Protein AF-A0A7X7A4T8-F1 (afdb_monomer_lite)

Foldseek 3Di:
DVVCVVVCVVVQADDPVVVVVDDQQDFGWHFAQWADWDWDQDPVRWTKIWTWGDDPVGIDIDIDTRVRCVVCVCVNPDPDDPDRPNGTDTDRSPPDDDDDPDPDDDD

pLDDT: mean 75.12, std 22.26, range [24.69, 94.94]

Radius of gyration: 14.33 Å; chains: 1; bounding box: 29×38×35 Å

Structure (mmCIF, N/CA/C/O backbone):
data_AF-A0A7X7A4T8-F1
#
_entry.id   AF-A0A7X7A4T8-F1
#
loop_
_atom_site.group_PDB
_atom_site.id
_atom_site.type_symbol
_atom_site.label_atom_id
_atom_site.label_alt_id
_atom_site.label_comp_id
_atom_site.label_asym_id
_atom_site.label_entity_id
_atom_site.label_seq_id
_atom_site.pdbx_PDB_ins_code
_atom_site.Cartn_x
_atom_site.Cartn_y
_atom_site.Cartn_z
_atom_site.occupancy
_atom_site.B_iso_or_equiv
_atom_site.auth_seq_id
_atom_site.auth_comp_id
_atom_site.auth_asym_id
_atom_site.auth_atom_id
_atom_site.pdbx_PDB_model_num
ATOM 1 N N . MET A 1 1 ? 11.848 -1.284 -7.104 1.00 78.81 1 MET A N 1
ATOM 2 C CA . MET A 1 1 ? 10.827 -2.280 -7.492 1.00 78.81 1 MET A CA 1
ATOM 3 C C . MET A 1 1 ? 10.891 -2.649 -8.981 1.00 78.81 1 MET A C 1
ATOM 5 O O . MET A 1 1 ? 10.397 -3.713 -9.333 1.00 78.81 1 MET A O 1
ATOM 9 N N . ALA A 1 2 ? 11.631 -1.890 -9.805 1.00 87.50 2 ALA A N 1
ATOM 10 C CA . ALA A 1 2 ? 11.845 -2.129 -11.239 1.00 87.50 2 ALA A CA 1
ATOM 11 C C . ALA A 1 2 ? 12.139 -3.587 -11.648 1.00 87.50 2 ALA A C 1
ATOM 13 O O . ALA A 1 2 ? 11.544 -4.074 -12.602 1.00 87.50 2 ALA A O 1
ATOM 14 N N . TYR A 1 3 ? 12.994 -4.308 -10.908 1.00 89.50 3 TYR A N 1
ATOM 15 C CA . TYR A 1 3 ? 13.317 -5.713 -11.209 1.00 89.50 3 TYR A CA 1
ATOM 16 C C . TYR A 1 3 ? 12.078 -6.631 -11.249 1.00 89.50 3 TYR A C 1
ATOM 18 O O . TYR A 1 3 ? 12.001 -7.529 -12.078 1.00 89.50 3 TYR A O 1
ATOM 26 N N . TYR A 1 4 ? 11.078 -6.380 -10.398 1.00 86.81 4 TYR A N 1
ATOM 27 C CA . TYR A 1 4 ? 9.843 -7.170 -10.326 1.00 86.81 4 TYR A CA 1
ATOM 28 C C . TYR A 1 4 ? 8.716 -6.613 -11.210 1.00 86.81 4 TYR A C 1
ATOM 30 O O . TYR A 1 4 ? 7.598 -7.124 -11.167 1.00 86.81 4 TYR A O 1
ATOM 38 N N . ARG A 1 5 ? 8.957 -5.548 -11.990 1.00 90.94 5 ARG A N 1
ATOM 39 C 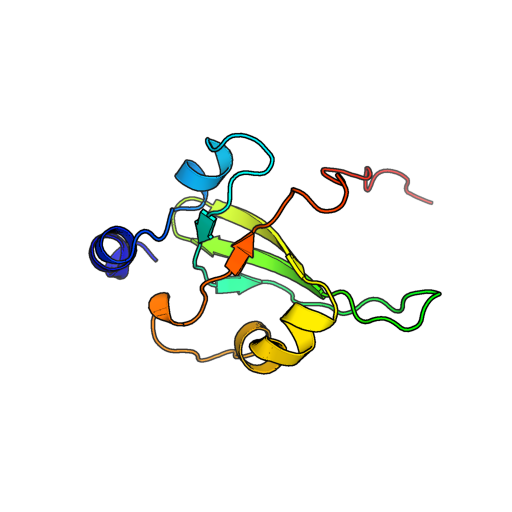CA . ARG A 1 5 ? 7.890 -4.801 -12.674 1.00 90.94 5 ARG A CA 1
ATOM 40 C C . ARG A 1 5 ? 7.096 -5.664 -13.647 1.00 90.94 5 ARG A C 1
ATOM 42 O O . ARG A 1 5 ? 5.871 -5.568 -13.674 1.00 90.94 5 ARG A O 1
ATOM 49 N N . GLU A 1 6 ? 7.760 -6.520 -14.417 1.00 91.62 6 GLU A N 1
ATOM 50 C CA . GLU A 1 6 ? 7.059 -7.422 -15.336 1.00 91.62 6 GLU A CA 1
ATOM 51 C C . GLU A 1 6 ? 6.158 -8.412 -14.596 1.00 91.62 6 GLU A C 1
ATOM 53 O O . GLU A 1 6 ? 5.014 -8.626 -14.991 1.00 91.62 6 GLU A O 1
ATOM 58 N N . GLU A 1 7 ? 6.644 -8.989 -13.497 1.00 89.19 7 GLU A N 1
ATOM 59 C CA . GLU A 1 7 ? 5.870 -9.920 -12.676 1.00 89.19 7 GLU A CA 1
ATOM 60 C C . GLU A 1 7 ? 4.670 -9.235 -12.024 1.00 89.19 7 GLU A C 1
ATOM 62 O O . GLU A 1 7 ? 3.548 -9.730 -12.108 1.00 89.19 7 GLU A O 1
ATOM 67 N N . LEU A 1 8 ? 4.869 -8.047 -11.460 1.00 88.62 8 LEU A N 1
ATOM 68 C CA . LEU A 1 8 ? 3.795 -7.248 -10.879 1.00 88.62 8 LEU A CA 1
ATOM 69 C C . LEU A 1 8 ? 2.709 -6.898 -11.892 1.00 88.62 8 LEU A C 1
ATOM 71 O O . LEU A 1 8 ? 1.522 -7.029 -11.588 1.00 88.62 8 LEU A O 1
ATOM 75 N N . ARG A 1 9 ? 3.095 -6.540 -13.120 1.00 90.62 9 ARG A N 1
ATOM 76 C CA . ARG A 1 9 ? 2.138 -6.295 -14.205 1.00 90.62 9 ARG A CA 1
ATOM 77 C C . ARG A 1 9 ? 1.344 -7.551 -14.558 1.00 90.62 9 ARG A C 1
ATOM 79 O O . ARG A 1 9 ? 0.137 -7.442 -14.764 1.00 90.62 9 ARG A O 1
ATOM 86 N N . ARG A 1 10 ? 1.970 -8.738 -14.561 1.00 91.12 10 ARG A N 1
ATOM 87 C CA . ARG A 1 10 ? 1.259 -10.023 -14.754 1.00 91.12 10 ARG A CA 1
ATOM 88 C C . ARG A 1 10 ? 0.223 -10.295 -13.660 1.00 91.12 10 ARG A C 1
ATOM 90 O O . ARG A 1 10 ? -0.768 -10.964 -13.927 1.00 91.12 10 ARG A O 1
ATOM 97 N N . HIS A 1 11 ? 0.417 -9.749 -12.462 1.00 86.44 11 HIS A N 1
ATOM 98 C CA . HIS A 1 11 ? -0.534 -9.829 -11.348 1.00 86.44 11 HIS A CA 1
ATOM 99 C C . HIS A 1 11 ? -1.480 -8.621 -11.243 1.00 86.44 11 HIS A C 1
ATOM 101 O O . HIS A 1 11 ? -2.161 -8.468 -10.228 1.00 86.44 11 HIS A O 1
ATOM 107 N N . HIS A 1 12 ? -1.554 -7.772 -12.274 1.00 89.31 12 HIS A N 1
ATOM 108 C CA . HIS A 1 12 ? -2.379 -6.558 -12.288 1.00 89.31 12 HIS A CA 1
ATOM 109 C C . HIS A 1 12 ? -2.068 -5.592 -11.134 1.00 89.31 12 HIS A C 1
ATOM 111 O O . HIS A 1 12 ? -2.969 -4.942 -10.601 1.00 89.31 12 HIS A O 1
ATOM 117 N N . VAL A 1 13 ? -0.797 -5.513 -10.734 1.00 88.62 13 VAL A N 1
ATOM 118 C CA . VAL A 1 13 ? -0.311 -4.548 -9.748 1.00 88.62 13 VAL A CA 1
ATOM 119 C C . VAL A 1 13 ? 0.229 -3.317 -10.471 1.00 88.62 13 VAL A C 1
ATOM 121 O O . VAL A 1 13 ? 1.184 -3.405 -11.247 1.00 88.62 13 VAL A O 1
ATOM 124 N N . LEU A 1 14 ? -0.388 -2.171 -10.202 1.00 91.06 14 LEU A N 1
ATOM 125 C CA . LEU A 1 14 ? -0.023 -0.879 -10.765 1.00 91.06 14 LEU A CA 1
ATOM 126 C C . LEU A 1 14 ? 1.241 -0.322 -10.103 1.00 91.06 14 LEU A C 1
ATOM 128 O O . LEU A 1 14 ? 1.509 -0.547 -8.919 1.00 91.06 14 LEU A O 1
ATOM 132 N N . SER A 1 15 ? 2.017 0.430 -10.878 1.00 92.94 15 SER A N 1
ATOM 133 C CA . SER A 1 15 ? 3.006 1.373 -10.348 1.00 92.94 15 SER A CA 1
ATOM 134 C C . SER A 1 15 ? 2.338 2.537 -9.626 1.00 92.94 15 SER A C 1
ATOM 136 O O . SER A 1 15 ? 1.156 2.819 -9.830 1.00 92.94 15 SER A O 1
ATOM 138 N N . THR A 1 16 ? 3.112 3.264 -8.824 1.00 91.81 16 THR A N 1
ATOM 139 C CA . THR A 1 16 ? 2.638 4.514 -8.215 1.00 91.81 16 THR A CA 1
ATOM 1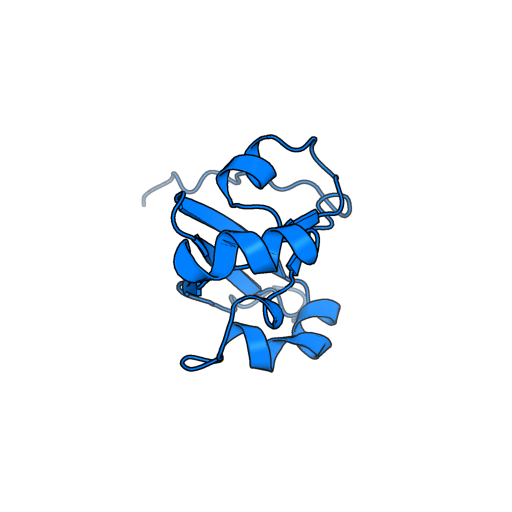40 C C . THR A 1 16 ? 2.225 5.540 -9.279 1.00 91.81 16 THR A C 1
ATOM 142 O O . THR A 1 16 ? 1.186 6.177 -9.132 1.00 91.81 16 THR A O 1
ATOM 145 N N . ALA A 1 17 ? 2.959 5.643 -10.393 1.00 94.62 17 ALA A N 1
ATOM 146 C CA . ALA A 1 17 ? 2.607 6.524 -11.511 1.00 94.62 17 ALA A CA 1
ATOM 147 C C . ALA A 1 17 ? 1.278 6.136 -12.188 1.00 94.62 17 ALA A C 1
ATOM 149 O O . ALA A 1 17 ? 0.449 7.005 -12.452 1.00 94.62 17 ALA A O 1
ATOM 150 N N . GLU A 1 18 ? 1.045 4.843 -12.440 1.00 94.94 18 GLU A N 1
ATOM 151 C CA . GLU A 1 18 ? -0.230 4.357 -12.989 1.00 94.94 18 GLU A CA 1
ATOM 152 C C . GLU A 1 18 ? -1.380 4.557 -11.994 1.00 94.94 18 GLU A C 1
ATOM 154 O O . GLU A 1 18 ? -2.467 4.953 -12.402 1.00 94.94 18 GLU A O 1
ATOM 159 N N . ALA A 1 19 ? -1.143 4.337 -10.697 1.00 90.12 19 ALA A N 1
ATOM 160 C CA . ALA A 1 19 ? -2.141 4.541 -9.650 1.00 90.12 19 ALA A CA 1
ATOM 161 C C . ALA A 1 19 ? -2.610 6.003 -9.572 1.00 90.12 19 ALA A C 1
ATOM 163 O O . ALA A 1 19 ? -3.811 6.249 -9.499 1.00 90.12 19 ALA A O 1
ATOM 164 N N . HIS A 1 20 ? -1.692 6.973 -9.666 1.00 89.31 20 HIS A N 1
ATOM 165 C CA . HIS A 1 20 ? -2.032 8.405 -9.706 1.00 89.31 20 HIS A CA 1
ATOM 166 C C . HIS A 1 20 ? -2.863 8.802 -10.934 1.00 89.31 20 HIS A C 1
ATOM 168 O O . HIS A 1 20 ? -3.584 9.795 -10.891 1.00 89.31 20 HIS A O 1
ATOM 174 N N . ALA A 1 21 ? -2.784 8.032 -12.022 1.00 93.25 21 ALA A N 1
ATOM 175 C CA . ALA A 1 21 ? -3.581 8.252 -13.227 1.00 93.25 21 ALA A CA 1
ATOM 176 C C . ALA A 1 21 ? -4.987 7.625 -13.155 1.00 93.25 21 ALA A C 1
ATOM 178 O O . ALA A 1 21 ? -5.792 7.826 -14.067 1.00 93.25 21 ALA A O 1
ATOM 179 N N . MET A 1 22 ? -5.296 6.845 -12.113 1.00 88.12 22 MET A N 1
ATOM 180 C CA . MET A 1 22 ? -6.597 6.191 -11.981 1.00 88.12 22 MET A CA 1
ATOM 181 C C . MET A 1 22 ? -7.678 7.163 -11.492 1.00 88.12 22 MET A C 1
ATOM 183 O O . MET A 1 22 ? -7.405 8.050 -10.680 1.00 88.12 22 MET A O 1
ATOM 187 N N . PRO A 1 23 ? -8.936 6.994 -11.940 1.00 84.94 23 PRO A N 1
ATOM 188 C CA . PRO A 1 23 ? -10.052 7.760 -11.405 1.00 84.94 23 PRO A CA 1
ATOM 189 C C . PRO A 1 23 ? -10.210 7.550 -9.895 1.00 84.94 23 PRO A C 1
ATOM 191 O O . PRO A 1 23 ? -10.032 6.443 -9.384 1.00 84.94 23 PRO A O 1
ATOM 194 N N . ALA A 1 24 ? -10.618 8.602 -9.185 1.00 81.81 24 ALA A N 1
ATOM 195 C CA . ALA A 1 24 ? -10.920 8.505 -7.761 1.00 81.81 24 ALA A CA 1
ATOM 196 C C . ALA A 1 24 ? -11.981 7.421 -7.487 1.00 81.81 24 ALA A C 1
ATOM 198 O O . ALA A 1 24 ? -12.997 7.343 -8.180 1.00 81.81 24 ALA A O 1
ATOM 199 N N . GLY A 1 25 ? -11.750 6.599 -6.459 1.00 78.31 25 GLY A N 1
ATOM 200 C CA . GLY A 1 25 ? -12.634 5.489 -6.096 1.00 78.31 25 GLY A CA 1
ATOM 201 C C . GLY A 1 25 ? -12.430 4.210 -6.915 1.00 78.31 25 GLY A C 1
ATOM 202 O O . GLY A 1 25 ? -13.142 3.234 -6.678 1.00 78.31 25 GLY A O 1
ATOM 203 N N . ALA A 1 26 ? -11.474 4.179 -7.851 1.00 80.00 26 ALA A N 1
ATOM 204 C CA . ALA A 1 26 ? -11.080 2.947 -8.522 1.00 80.00 26 ALA A CA 1
ATOM 205 C C . ALA A 1 26 ? -10.496 1.938 -7.523 1.00 80.00 26 ALA A C 1
ATOM 207 O O . ALA A 1 26 ? -9.690 2.284 -6.660 1.00 80.00 26 ALA A O 1
ATOM 208 N N . VAL A 1 27 ? -10.872 0.667 -7.678 1.00 82.06 27 VAL A N 1
ATOM 209 C CA . VAL A 1 27 ? -10.268 -0.426 -6.911 1.00 82.06 27 VAL A CA 1
ATOM 210 C C . VAL A 1 27 ? -9.030 -0.905 -7.649 1.00 82.06 27 VAL A C 1
ATOM 212 O O . VAL A 1 27 ? -9.128 -1.481 -8.732 1.00 82.06 27 VAL A O 1
ATOM 215 N N . ILE A 1 28 ? -7.868 -0.676 -7.049 1.00 82.50 28 ILE A N 1
ATOM 216 C CA . ILE A 1 28 ? -6.568 -0.974 -7.655 1.00 82.50 28 ILE A CA 1
ATOM 217 C C . ILE A 1 28 ? -5.745 -1.891 -6.763 1.00 82.50 28 ILE A C 1
ATOM 219 O O . ILE A 1 28 ? -5.949 -1.937 -5.552 1.00 82.50 28 ILE A O 1
ATOM 223 N N . ASN A 1 29 ? -4.789 -2.598 -7.361 1.00 86.50 29 ASN A N 1
ATOM 224 C CA . ASN A 1 29 ? -3.734 -3.278 -6.622 1.00 86.50 29 ASN A CA 1
ATOM 225 C C . ASN A 1 29 ? -2.441 -2.493 -6.816 1.00 86.50 29 ASN A C 1
ATOM 227 O O . ASN A 1 29 ? -2.050 -2.219 -7.947 1.00 86.50 29 ASN A O 1
ATOM 231 N N . VAL A 1 30 ? -1.764 -2.173 -5.722 1.00 85.56 30 VAL A N 1
ATOM 232 C CA . VAL A 1 30 ? -0.444 -1.530 -5.717 1.00 85.56 30 VAL A CA 1
ATOM 233 C C . VAL A 1 30 ? 0.479 -2.303 -4.792 1.00 85.56 30 VAL A C 1
ATOM 235 O O . VAL A 1 30 ? 0.002 -2.965 -3.869 1.00 85.56 30 VAL A O 1
ATOM 238 N N . ALA A 1 31 ? 1.784 -2.216 -5.033 1.00 84.69 31 ALA A N 1
ATOM 239 C CA . ALA A 1 31 ? 2.802 -2.797 -4.172 1.00 84.69 31 ALA A CA 1
ATOM 240 C C . ALA A 1 31 ? 4.037 -1.900 -4.110 1.00 84.69 31 ALA A C 1
ATOM 242 O O . ALA A 1 31 ? 4.413 -1.262 -5.090 1.00 84.69 31 ALA A O 1
ATOM 243 N N . GLY A 1 32 ? 4.691 -1.891 -2.955 1.00 84.62 32 GLY A N 1
ATOM 244 C CA . GLY A 1 32 ? 5.889 -1.094 -2.730 1.00 84.62 32 GLY A CA 1
ATOM 245 C C . GLY A 1 32 ? 6.475 -1.317 -1.344 1.00 84.62 32 GLY A C 1
ATOM 246 O O . GLY A 1 32 ? 5.956 -2.094 -0.535 1.00 84.62 32 GLY A O 1
ATOM 247 N N . LEU A 1 33 ? 7.569 -0.626 -1.052 1.00 86.81 33 LEU A N 1
ATOM 248 C CA . LEU A 1 33 ? 8.135 -0.590 0.287 1.00 86.81 33 LEU A CA 1
ATOM 249 C C . LEU A 1 33 ? 7.258 0.294 1.180 1.00 86.81 33 LEU A C 1
ATOM 251 O O . LEU A 1 33 ? 6.970 1.430 0.834 1.00 86.81 33 LEU A O 1
ATOM 255 N N . ALA A 1 34 ? 6.826 -0.225 2.329 1.00 87.38 34 ALA A N 1
ATOM 256 C CA . ALA A 1 34 ? 6.037 0.547 3.285 1.00 87.38 34 ALA A CA 1
ATOM 257 C C . ALA A 1 34 ? 6.962 1.456 4.096 1.00 87.38 34 ALA A C 1
ATOM 259 O O . ALA A 1 34 ? 7.830 0.982 4.834 1.00 87.38 34 ALA A O 1
ATOM 260 N N . ILE A 1 35 ? 6.752 2.759 3.973 1.00 87.44 35 ILE A N 1
ATOM 261 C CA . ILE A 1 35 ? 7.558 3.802 4.588 1.00 87.44 35 ILE A CA 1
ATOM 262 C C . ILE A 1 35 ? 6.788 4.415 5.754 1.00 87.44 35 ILE A C 1
ATOM 264 O O . ILE A 1 35 ? 5.641 4.836 5.618 1.00 87.44 35 ILE A O 1
ATOM 268 N N . ARG A 1 36 ? 7.454 4.466 6.916 1.00 90.00 36 ARG A N 1
ATOM 269 C CA . ARG A 1 36 ? 6.982 5.110 8.158 1.00 90.00 36 ARG A CA 1
ATOM 270 C C . ARG A 1 36 ? 5.535 4.752 8.567 1.00 90.00 36 ARG A C 1
ATOM 272 O O . ARG A 1 36 ? 4.741 5.657 8.839 1.00 90.00 36 ARG A O 1
ATOM 279 N N . PRO A 1 37 ? 5.181 3.458 8.681 1.00 90.50 37 PRO A N 1
ATOM 280 C CA . PRO A 1 37 ? 3.864 3.086 9.170 1.00 90.50 37 PRO A CA 1
ATOM 281 C C . PRO A 1 37 ? 3.662 3.514 10.619 1.00 90.50 37 PRO A C 1
ATOM 283 O O . PRO A 1 37 ? 4.441 3.161 11.505 1.00 90.50 37 PRO A O 1
ATOM 286 N N . HIS A 1 38 ? 2.582 4.245 10.879 1.00 92.31 38 HIS A N 1
ATOM 287 C CA . HIS A 1 38 ? 2.243 4.723 12.215 1.00 92.31 38 HIS A CA 1
ATOM 288 C C . HIS A 1 38 ? 0.742 4.614 12.502 1.00 92.31 38 HIS A C 1
ATOM 290 O O . HIS A 1 38 ? -0.091 4.599 11.597 1.00 92.31 38 HIS A O 1
ATOM 296 N N . ARG A 1 39 ? 0.425 4.490 13.796 1.00 93.81 39 ARG A N 1
ATOM 297 C CA . ARG A 1 39 ? -0.922 4.281 14.348 1.00 93.81 39 ARG A CA 1
ATOM 298 C C . ARG A 1 39 ? -1.241 5.419 15.313 1.00 93.81 39 ARG A C 1
ATOM 300 O O . ARG A 1 39 ? -0.923 5.292 16.497 1.00 93.81 39 ARG A O 1
ATOM 307 N N . PRO A 1 40 ? -1.778 6.552 14.841 1.00 94.19 40 PRO A N 1
ATOM 308 C CA . PRO A 1 40 ? -2.189 7.608 15.749 1.00 94.19 40 PRO A CA 1
ATOM 309 C C . PRO A 1 40 ? -3.370 7.134 16.616 1.00 94.19 40 PRO A C 1
ATOM 311 O O . PRO A 1 40 ? -4.205 6.354 16.147 1.00 94.19 40 PRO A O 1
ATOM 314 N N . PRO A 1 41 ? -3.469 7.594 17.875 1.00 93.88 41 PRO A N 1
ATOM 315 C CA . PRO A 1 41 ? -4.642 7.335 18.697 1.00 93.88 41 PRO A CA 1
ATOM 316 C C . PRO A 1 41 ? -5.871 8.022 18.088 1.00 93.88 41 PRO A C 1
ATOM 318 O O . PRO A 1 41 ? -5.809 9.179 17.672 1.00 93.88 41 PRO A O 1
ATOM 321 N N . THR A 1 42 ? -7.004 7.321 18.054 1.00 94.19 42 THR A N 1
ATOM 322 C CA . THR A 1 42 ? -8.278 7.856 17.556 1.00 94.19 42 THR A CA 1
ATOM 323 C C . THR A 1 42 ? -9.270 8.024 18.705 1.00 94.19 42 THR A C 1
ATOM 325 O O . THR A 1 42 ? -9.258 7.260 19.669 1.00 94.19 42 THR A O 1
ATOM 328 N N . ARG A 1 43 ? -10.178 9.007 18.606 1.00 93.88 43 ARG A N 1
ATOM 329 C CA . ARG A 1 43 ? -11.219 9.238 19.630 1.00 93.88 43 ARG A CA 1
ATOM 330 C C . ARG A 1 43 ? -12.145 8.029 19.816 1.00 93.88 43 ARG A C 1
ATOM 332 O O . ARG A 1 43 ? -12.643 7.812 20.912 1.00 93.88 43 ARG A O 1
ATOM 339 N N . SER A 1 44 ? -12.393 7.268 18.751 1.00 93.75 44 SER A N 1
ATOM 340 C CA . SER A 1 44 ? -13.247 6.075 18.779 1.00 93.75 44 SER A CA 1
ATOM 341 C C . SER A 1 44 ? -12.540 4.829 19.317 1.00 93.75 44 SER A C 1
ATOM 343 O O . SER A 1 44 ? -13.194 3.807 19.497 1.00 93.75 44 SER A O 1
ATOM 345 N N . GLY A 1 45 ? -11.217 4.874 19.506 1.00 94.06 45 GLY A N 1
ATOM 346 C CA . GLY A 1 45 ? -10.394 3.703 19.811 1.00 94.06 45 GLY A CA 1
ATOM 347 C C . GLY A 1 45 ? -10.154 2.772 18.616 1.00 94.06 45 GLY A C 1
ATOM 348 O O . GLY A 1 45 ? -9.341 1.857 18.721 1.00 94.06 45 GLY A O 1
ATOM 349 N N . ARG A 1 46 ? -10.807 3.009 17.468 1.00 93.25 46 ARG A N 1
ATOM 350 C CA . ARG A 1 46 ? -10.633 2.186 16.264 1.00 93.25 46 ARG A CA 1
ATOM 351 C C . ARG A 1 46 ? -9.276 2.442 15.627 1.00 93.25 46 ARG A C 1
ATOM 353 O O . ARG A 1 46 ? -8.874 3.597 15.460 1.00 93.25 46 ARG A O 1
ATOM 360 N N . THR A 1 47 ? -8.586 1.377 15.229 1.00 92.44 47 THR A N 1
ATOM 361 C CA . THR A 1 47 ? -7.246 1.515 14.637 1.00 92.44 47 THR A CA 1
ATOM 362 C C . THR A 1 47 ? -7.312 2.095 13.223 1.00 92.44 47 THR A C 1
ATOM 364 O O . THR A 1 47 ? -8.053 1.602 12.375 1.00 92.44 47 THR A O 1
ATOM 367 N N . VAL A 1 48 ? -6.483 3.104 12.958 1.00 91.25 48 VAL A N 1
ATOM 368 C CA . VAL A 1 48 ? -6.172 3.592 11.609 1.00 91.25 48 VAL A CA 1
ATOM 369 C C . VAL A 1 48 ? -4.654 3.589 11.452 1.00 91.25 48 VAL A C 1
ATOM 371 O O . VAL A 1 48 ? -3.935 3.954 12.384 1.00 91.25 48 VAL A O 1
ATOM 374 N N . VAL A 1 49 ? -4.163 3.142 10.299 1.00 89.56 49 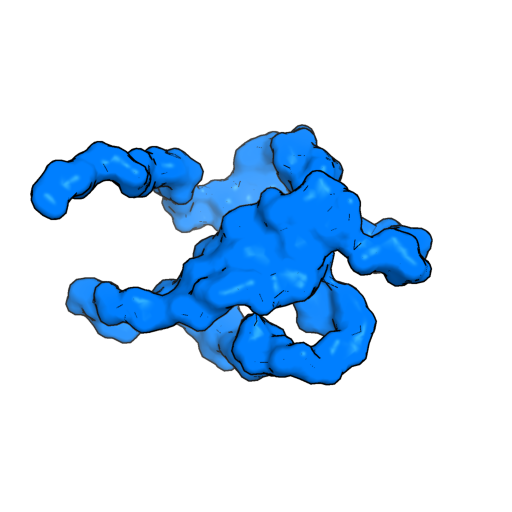VAL A N 1
ATOM 375 C CA . VAL A 1 49 ? -2.735 3.136 9.964 1.00 89.56 49 VAL A CA 1
ATOM 376 C C . VAL A 1 49 ? -2.497 4.039 8.769 1.00 89.56 49 VAL A C 1
ATOM 378 O O . VAL A 1 49 ? -3.187 3.913 7.758 1.00 89.56 49 VAL A O 1
ATOM 381 N N . PHE A 1 50 ? -1.485 4.891 8.879 1.00 89.62 50 PHE A N 1
ATOM 382 C CA . PHE A 1 50 ? -1.006 5.738 7.793 1.00 89.62 50 PHE A CA 1
ATOM 383 C C . PHE A 1 50 ? 0.425 5.353 7.438 1.00 89.62 50 PHE A C 1
ATOM 385 O O . PHE A 1 50 ? 1.260 5.152 8.328 1.00 89.62 50 PHE A O 1
ATOM 392 N N . PHE A 1 51 ? 0.700 5.238 6.145 1.00 89.75 51 PHE A N 1
ATOM 393 C CA . PHE A 1 51 ? 2.029 4.986 5.595 1.00 89.75 51 PHE A CA 1
ATOM 394 C C . PHE A 1 51 ? 2.054 5.336 4.115 1.00 89.75 51 PHE A C 1
ATOM 396 O O . PHE A 1 51 ? 1.005 5.513 3.506 1.00 89.75 51 PHE A O 1
ATOM 403 N N . SER A 1 52 ? 3.243 5.362 3.530 1.00 89.19 52 SER A N 1
ATOM 404 C CA . SER A 1 52 ? 3.397 5.498 2.083 1.00 89.19 52 SER A CA 1
ATOM 405 C C . SER A 1 52 ? 3.980 4.209 1.512 1.00 89.19 52 SER A C 1
ATOM 407 O O . SER A 1 52 ? 4.815 3.569 2.153 1.00 89.19 52 SER A O 1
ATOM 409 N N . LEU A 1 53 ? 3.549 3.810 0.322 1.00 89.06 53 LEU A N 1
ATOM 410 C CA . LEU A 1 53 ? 4.227 2.802 -0.485 1.00 89.06 53 LEU A CA 1
ATOM 411 C C . LEU A 1 53 ? 5.200 3.488 -1.436 1.00 89.06 53 LEU A C 1
ATOM 413 O O . LEU A 1 53 ? 4.814 4.423 -2.126 1.00 89.06 53 LEU A O 1
ATOM 417 N N . GLU A 1 54 ? 6.434 3.004 -1.488 1.00 89.75 54 GLU A N 1
ATOM 418 C CA . GLU A 1 54 ? 7.455 3.469 -2.425 1.00 89.75 54 GLU A CA 1
ATOM 419 C C . GLU A 1 54 ? 7.760 2.394 -3.477 1.00 89.75 54 GLU A C 1
ATOM 421 O O . GLU A 1 54 ? 8.035 1.233 -3.146 1.00 89.75 54 GLU A O 1
ATOM 426 N N . ASP A 1 55 ? 7.729 2.783 -4.749 1.00 90.12 55 ASP A N 1
ATOM 427 C CA . ASP A 1 55 ? 8.245 2.003 -5.874 1.00 90.12 55 ASP A CA 1
ATOM 428 C C . ASP A 1 55 ? 9.246 2.842 -6.695 1.00 90.12 55 ASP A C 1
ATOM 430 O O . ASP A 1 55 ? 9.641 3.931 -6.292 1.00 90.12 55 ASP A O 1
ATOM 434 N N . GLU A 1 56 ? 9.727 2.337 -7.832 1.00 93.25 56 GLU A N 1
ATOM 435 C CA . GLU A 1 56 ? 10.710 3.052 -8.662 1.00 93.25 56 GLU A CA 1
ATOM 436 C C . GLU A 1 56 ? 10.191 4.339 -9.323 1.00 93.25 56 GLU A C 1
ATOM 438 O O . GLU A 1 56 ? 10.987 5.066 -9.914 1.00 93.25 56 GLU A O 1
ATOM 443 N N . HIS A 1 57 ? 8.888 4.611 -9.257 1.00 94.88 57 HIS A N 1
ATOM 444 C CA . HIS A 1 57 ? 8.277 5.801 -9.843 1.00 94.88 57 HIS A CA 1
ATOM 445 C C . HIS A 1 57 ? 7.931 6.869 -8.800 1.00 94.88 57 HIS A C 1
ATOM 447 O O . HIS A 1 57 ? 7.661 8.010 -9.176 1.00 94.88 57 HIS A O 1
ATOM 453 N N . GLY A 1 58 ? 7.976 6.538 -7.507 1.00 93.00 58 GLY A N 1
ATOM 454 C CA . GLY A 1 58 ? 7.752 7.489 -6.426 1.00 93.00 58 GLY A CA 1
ATOM 455 C C . GLY A 1 58 ? 7.003 6.884 -5.247 1.00 93.00 58 GLY A C 1
ATOM 456 O O . GLY A 1 58 ? 7.156 5.707 -4.924 1.00 93.00 58 GLY A O 1
ATOM 457 N N . MET A 1 59 ? 6.202 7.722 -4.586 1.00 90.38 59 MET A N 1
ATOM 458 C CA . MET A 1 59 ? 5.449 7.360 -3.388 1.00 90.38 59 MET A CA 1
ATOM 459 C C . MET A 1 59 ? 3.934 7.458 -3.611 1.00 90.38 59 MET A C 1
ATOM 461 O O . MET A 1 59 ? 3.449 8.304 -4.368 1.00 90.38 59 MET A O 1
ATOM 465 N N . LEU A 1 60 ? 3.189 6.612 -2.904 1.00 87.31 60 LEU A N 1
ATOM 466 C CA . LEU A 1 60 ? 1.732 6.622 -2.832 1.00 87.31 60 LEU A CA 1
ATOM 467 C C . LEU A 1 60 ? 1.289 6.530 -1.371 1.00 87.31 60 LEU A C 1
ATOM 469 O O . LEU A 1 60 ? 1.636 5.572 -0.680 1.00 87.31 60 LEU A O 1
ATOM 473 N N . ASP A 1 61 ? 0.525 7.512 -0.904 1.00 89.88 61 ASP A N 1
ATOM 474 C CA . ASP A 1 61 ? 0.031 7.540 0.472 1.00 89.88 61 ASP A CA 1
ATOM 475 C C . ASP A 1 61 ? -1.155 6.597 0.663 1.00 89.88 61 ASP A C 1
ATOM 477 O O . ASP A 1 61 ? -2.088 6.560 -0.137 1.00 89.88 61 ASP A O 1
ATOM 481 N N . ILE A 1 62 ? -1.123 5.847 1.761 1.00 86.25 62 ILE A N 1
ATOM 482 C CA . ILE A 1 62 ? -2.085 4.806 2.092 1.00 86.25 62 ILE A CA 1
ATOM 483 C C . ILE A 1 62 ? -2.683 5.067 3.470 1.00 86.25 62 ILE A C 1
ATOM 485 O O . ILE A 1 62 ? -1.977 5.276 4.462 1.00 86.25 62 ILE A O 1
ATOM 489 N N . THR A 1 63 ? -4.008 4.951 3.539 1.00 89.25 63 THR A N 1
ATOM 490 C CA . THR A 1 63 ? -4.762 4.883 4.792 1.00 89.25 63 THR A CA 1
ATOM 491 C C . THR A 1 63 ? -5.408 3.511 4.913 1.00 89.25 63 THR A C 1
ATOM 493 O O . THR A 1 63 ? -6.107 3.054 4.014 1.00 89.25 63 THR A O 1
ATOM 496 N N . THR A 1 64 ? -5.175 2.831 6.029 1.00 85.19 64 THR A N 1
ATOM 497 C CA . THR A 1 64 ? -5.743 1.510 6.319 1.00 85.19 64 THR A CA 1
ATOM 498 C C . THR A 1 64 ? -6.628 1.585 7.555 1.00 85.19 64 THR A C 1
ATOM 500 O O . THR A 1 64 ? -6.191 2.062 8.602 1.00 85.19 64 THR A O 1
ATOM 503 N N . PHE A 1 65 ? -7.856 1.082 7.450 1.00 87.69 65 PHE A N 1
ATOM 504 C CA . PHE A 1 65 ? -8.806 1.025 8.560 1.00 87.69 65 PHE A CA 1
ATOM 505 C C . PHE A 1 65 ? -8.714 -0.295 9.329 1.00 87.69 65 PHE A C 1
ATOM 507 O O . PHE A 1 65 ? -8.061 -1.246 8.907 1.00 87.69 65 PHE A O 1
ATOM 514 N N . GLU A 1 66 ? -9.354 -0.329 10.492 1.00 87.62 66 GLU A N 1
ATOM 515 C CA . GLU A 1 66 ? -9.242 -1.388 11.492 1.00 87.62 66 GLU A CA 1
ATOM 516 C C . GLU A 1 66 ? -9.461 -2.810 10.963 1.00 87.62 66 GLU A C 1
ATOM 518 O O . GLU A 1 66 ? -8.695 -3.702 11.311 1.00 87.62 66 GLU A O 1
ATOM 523 N N . ASP A 1 67 ? -10.457 -3.031 10.110 1.00 84.38 67 ASP A N 1
ATOM 524 C CA . ASP A 1 67 ? -10.765 -4.341 9.524 1.00 84.38 67 ASP A CA 1
ATOM 525 C C . ASP A 1 67 ? -9.633 -4.843 8.616 1.00 84.38 67 ASP A C 1
ATOM 527 O O . ASP A 1 67 ? -9.204 -5.998 8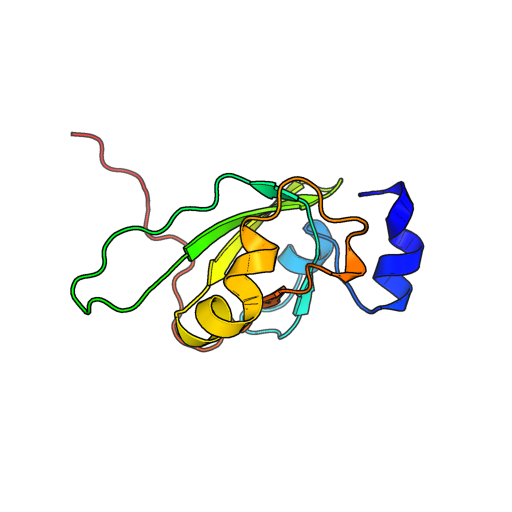.699 1.00 84.38 67 ASP A O 1
ATOM 531 N N . VAL A 1 68 ? -9.093 -3.951 7.786 1.00 81.75 68 VAL A N 1
ATOM 532 C CA . VAL A 1 68 ? -7.948 -4.239 6.919 1.00 81.75 68 VAL A CA 1
ATOM 533 C C . VAL A 1 68 ? -6.677 -4.405 7.756 1.00 81.75 68 VAL A C 1
ATOM 535 O O . VAL A 1 68 ? -5.900 -5.331 7.522 1.00 81.75 68 VAL A O 1
ATOM 538 N N . TYR A 1 69 ? -6.482 -3.573 8.781 1.00 84.69 69 TYR A N 1
ATOM 539 C CA . TYR A 1 69 ? -5.344 -3.672 9.692 1.00 84.69 69 TYR A CA 1
ATOM 540 C C . TYR A 1 69 ? -5.341 -4.988 10.479 1.00 84.69 69 TYR A C 1
ATOM 542 O O . TYR A 1 69 ? -4.298 -5.631 10.581 1.00 84.69 69 TYR A O 1
ATOM 550 N N . GLN A 1 70 ? -6.487 -5.435 10.991 1.00 86.56 70 GLN A N 1
ATOM 551 C CA . GLN A 1 70 ? -6.596 -6.715 11.695 1.00 86.56 70 GLN A CA 1
ATOM 552 C C . GLN A 1 70 ? -6.201 -7.892 10.796 1.00 86.56 70 GLN A C 1
ATOM 554 O O . GLN A 1 70 ? -5.583 -8.847 11.267 1.00 86.56 70 GLN A O 1
ATOM 559 N N . ARG A 1 71 ? -6.499 -7.807 9.493 1.00 80.00 71 ARG A N 1
ATOM 560 C CA . ARG A 1 71 ? -6.158 -8.851 8.520 1.00 80.00 71 ARG A CA 1
ATOM 561 C C . ARG A 1 71 ? -4.699 -8.795 8.055 1.00 80.00 71 ARG A C 1
ATOM 563 O O . ARG A 1 71 ? -4.068 -9.840 7.931 1.00 80.00 71 ARG A O 1
ATOM 570 N N . TYR A 1 72 ? -4.159 -7.602 7.804 1.00 79.50 72 TYR A N 1
ATOM 571 C CA . TYR A 1 72 ? -2.879 -7.423 7.099 1.00 79.50 72 TYR A CA 1
ATOM 572 C C . TYR A 1 72 ? -1.803 -6.676 7.894 1.00 79.50 72 TYR A C 1
ATOM 574 O O . TYR A 1 72 ? -0.707 -6.451 7.386 1.00 79.50 72 TYR A O 1
ATOM 582 N N . GLY A 1 73 ? -2.054 -6.320 9.154 1.00 81.12 73 GLY A N 1
ATOM 583 C CA . GLY A 1 73 ? -1.136 -5.524 9.972 1.00 81.12 73 GLY A CA 1
ATOM 584 C C . GLY A 1 73 ? 0.271 -6.117 10.062 1.00 81.12 73 GLY A C 1
ATOM 585 O O . GLY A 1 73 ? 1.249 -5.379 10.014 1.00 81.12 73 GLY A O 1
ATOM 586 N N . LYS A 1 74 ? 0.403 -7.449 10.091 1.00 82.38 74 LYS A N 1
ATOM 587 C CA . LYS A 1 74 ? 1.716 -8.120 10.079 1.00 82.38 74 LYS A CA 1
ATOM 588 C C . LYS A 1 74 ? 2.532 -7.808 8.818 1.00 82.38 74 LYS A C 1
ATOM 590 O O . LYS A 1 74 ? 3.744 -7.672 8.912 1.00 82.38 74 LYS A O 1
ATOM 595 N N . VAL A 1 75 ? 1.876 -7.665 7.667 1.00 79.75 75 VAL A N 1
ATOM 596 C CA . VAL A 1 75 ? 2.519 -7.380 6.375 1.00 79.75 75 VAL A CA 1
ATOM 597 C C . VAL A 1 75 ? 2.998 -5.928 6.311 1.00 79.75 75 VAL A C 1
ATOM 599 O O . VAL A 1 75 ? 4.112 -5.672 5.863 1.00 79.75 75 VAL A O 1
ATOM 602 N N . ILE A 1 76 ? 2.198 -4.985 6.825 1.00 80.25 76 ILE A N 1
ATOM 603 C CA . ILE A 1 76 ? 2.513 -3.543 6.822 1.00 80.25 76 ILE A CA 1
ATOM 604 C C . ILE A 1 76 ? 3.820 -3.251 7.577 1.00 80.25 76 ILE A C 1
ATOM 606 O O . ILE A 1 76 ? 4.630 -2.441 7.132 1.00 80.25 76 ILE A O 1
ATOM 610 N N . TYR A 1 77 ? 4.041 -3.925 8.709 1.00 82.12 77 TYR A N 1
ATOM 611 C CA . TYR A 1 77 ? 5.190 -3.686 9.592 1.00 82.12 77 TYR A CA 1
ATOM 612 C C . TYR A 1 77 ? 6.385 -4.616 9.340 1.00 82.12 77 TYR A C 1
ATOM 614 O O . TYR A 1 77 ? 7.404 -4.503 10.027 1.00 82.12 77 TYR A O 1
ATOM 622 N N . ARG A 1 78 ? 6.294 -5.527 8.366 1.00 76.81 78 ARG A N 1
ATOM 623 C CA . ARG A 1 78 ? 7.382 -6.452 8.042 1.00 76.81 78 ARG A CA 1
ATOM 624 C C . ARG A 1 78 ? 8.526 -5.685 7.371 1.00 76.81 78 ARG A C 1
ATOM 626 O O . ARG A 1 78 ? 8.324 -5.042 6.340 1.00 76.81 78 ARG A O 1
ATOM 633 N N . ARG A 1 79 ? 9.727 -5.733 7.954 1.00 62.34 79 ARG A N 1
ATOM 634 C CA . ARG A 1 79 ? 10.922 -5.028 7.442 1.00 62.34 79 ARG A CA 1
ATOM 635 C C . ARG A 1 79 ? 11.636 -5.782 6.314 1.00 62.34 79 ARG A C 1
ATOM 637 O O . ARG A 1 79 ? 12.423 -5.182 5.598 1.00 62.34 79 ARG A O 1
ATOM 644 N N . ASP A 1 80 ? 11.336 -7.064 6.159 1.00 59.09 80 ASP A N 1
ATOM 645 C CA . ASP A 1 80 ? 12.123 -8.069 5.438 1.00 59.09 80 ASP A CA 1
ATOM 646 C C . ASP A 1 80 ? 11.273 -8.930 4.481 1.00 59.09 80 ASP A C 1
ATOM 648 O O . ASP A 1 80 ? 11.667 -10.030 4.105 1.00 59.09 80 ASP A O 1
ATOM 652 N N . ALA A 1 81 ? 10.081 -8.461 4.096 1.00 53.91 81 ALA A N 1
ATOM 653 C CA . ALA A 1 81 ? 9.184 -9.238 3.239 1.00 53.91 81 ALA A CA 1
ATOM 654 C C . ALA A 1 81 ? 9.788 -9.439 1.829 1.00 53.91 81 ALA A C 1
ATOM 656 O O . ALA A 1 81 ? 10.110 -8.439 1.176 1.00 53.91 81 ALA A O 1
ATOM 657 N N . PRO A 1 82 ? 9.921 -10.689 1.346 1.00 45.72 82 PRO A N 1
ATOM 658 C CA . PRO A 1 82 ? 10.360 -10.968 -0.011 1.00 45.72 82 PRO A CA 1
ATOM 659 C C . PRO A 1 82 ? 9.240 -10.636 -1.002 1.00 45.72 82 PRO A C 1
ATOM 661 O O . PRO A 1 82 ? 8.090 -10.990 -0.785 1.00 45.72 82 PRO A O 1
ATOM 664 N N . ALA A 1 83 ? 9.624 -9.980 -2.094 1.00 46.53 83 ALA A N 1
ATOM 665 C CA . ALA A 1 83 ? 8.833 -9.672 -3.283 1.00 46.53 83 ALA A CA 1
ATOM 666 C C . ALA A 1 83 ? 7.522 -8.847 -3.103 1.00 46.53 83 ALA A C 1
ATOM 668 O O . ALA A 1 83 ? 6.729 -9.021 -2.179 1.00 46.53 83 ALA A O 1
ATOM 669 N N . PRO A 1 84 ? 7.247 -7.919 -4.034 1.00 48.19 84 PRO A N 1
ATOM 670 C CA . PRO A 1 84 ? 6.085 -7.028 -3.972 1.00 48.19 84 PRO A CA 1
ATOM 671 C C . PRO A 1 84 ? 4.710 -7.724 -4.108 1.00 48.19 84 PRO A C 1
ATOM 673 O O . PRO A 1 84 ? 3.696 -7.111 -3.781 1.00 48.19 84 PRO A O 1
ATOM 676 N N . SER A 1 85 ? 4.648 -9.005 -4.491 1.00 39.59 85 SER A N 1
ATOM 677 C CA . SER A 1 85 ? 3.401 -9.787 -4.585 1.00 39.59 85 SER A CA 1
ATOM 678 C C . SER A 1 85 ? 2.669 -9.970 -3.244 1.00 39.59 85 SER A C 1
ATOM 680 O O . SER A 1 85 ? 1.459 -10.194 -3.236 1.00 39.59 85 SER A O 1
ATOM 682 N N . GLU A 1 86 ? 3.355 -9.814 -2.106 1.00 40.09 86 GLU A N 1
ATOM 683 C CA . GLU A 1 86 ? 2.743 -9.935 -0.773 1.00 40.09 86 GLU A CA 1
ATOM 684 C C . GLU A 1 86 ? 2.120 -8.628 -0.251 1.00 40.09 86 GLU A C 1
ATOM 686 O O . GLU A 1 86 ? 1.365 -8.648 0.722 1.00 40.09 86 GLU A O 1
ATOM 691 N N . ARG A 1 87 ? 2.409 -7.477 -0.872 1.00 52.34 87 ARG A N 1
ATOM 692 C CA . ARG A 1 87 ? 1.978 -6.150 -0.391 1.00 52.34 87 ARG A CA 1
ATOM 693 C C . ARG A 1 87 ? 0.871 -5.564 -1.251 1.00 52.34 87 ARG A C 1
ATOM 695 O O . ARG A 1 87 ? 0.942 -4.405 -1.632 1.00 52.34 87 ARG A O 1
ATOM 702 N N . ILE A 1 88 ? -0.146 -6.364 -1.552 1.00 50.25 88 ILE A N 1
ATOM 703 C CA . ILE A 1 88 ? -1.306 -5.900 -2.312 1.00 50.25 88 ILE A CA 1
ATOM 704 C C . ILE A 1 88 ? -2.219 -5.115 -1.378 1.00 50.25 88 ILE A C 1
ATOM 706 O O . ILE A 1 88 ? -2.916 -5.684 -0.534 1.00 50.25 88 ILE A O 1
ATOM 710 N N . ILE A 1 89 ? -2.234 -3.801 -1.553 1.00 54.09 89 ILE A N 1
ATOM 711 C CA . ILE A 1 89 ? -3.235 -2.946 -0.926 1.00 54.09 89 ILE A CA 1
ATOM 712 C C . ILE A 1 89 ? -4.312 -2.699 -1.961 1.00 54.09 89 ILE A C 1
ATOM 714 O O . ILE A 1 89 ? -4.053 -2.101 -3.003 1.00 54.09 89 ILE A O 1
ATOM 718 N N . ARG A 1 90 ? -5.516 -3.190 -1.663 1.00 50.62 90 ARG A N 1
ATOM 719 C CA . ARG A 1 90 ? -6.715 -2.772 -2.379 1.00 50.62 90 ARG A CA 1
ATOM 720 C C . ARG A 1 90 ? -7.100 -1.408 -1.848 1.00 50.62 90 ARG A C 1
ATOM 722 O O . ARG A 1 90 ? -7.664 -1.329 -0.756 1.00 50.62 90 ARG A O 1
ATOM 729 N N . ASP A 1 91 ? -6.753 -0.360 -2.586 1.00 49.38 91 ASP A N 1
ATOM 730 C CA . ASP A 1 91 ? -7.327 0.944 -2.292 1.00 49.38 91 ASP A CA 1
ATOM 731 C C . ASP A 1 91 ? -8.823 0.892 -2.621 1.00 49.38 91 ASP A C 1
ATOM 733 O O . ASP A 1 91 ? -9.242 0.384 -3.660 1.00 49.38 91 ASP A O 1
ATOM 737 N N . ASN A 1 92 ? -9.630 1.343 -1.672 1.00 44.84 92 ASN A N 1
ATOM 738 C CA . ASN A 1 92 ? -11.071 1.459 -1.803 1.00 44.84 92 ASN A CA 1
ATOM 739 C C . ASN A 1 92 ? -11.436 2.872 -1.364 1.00 44.84 92 ASN A C 1
ATOM 741 O O . ASN A 1 92 ? -12.171 3.068 -0.390 1.00 44.84 92 ASN A O 1
ATOM 745 N N . THR A 1 93 ? -10.910 3.861 -2.090 1.00 44.97 93 THR A N 1
ATOM 746 C CA . THR A 1 93 ? -11.152 5.301 -1.905 1.0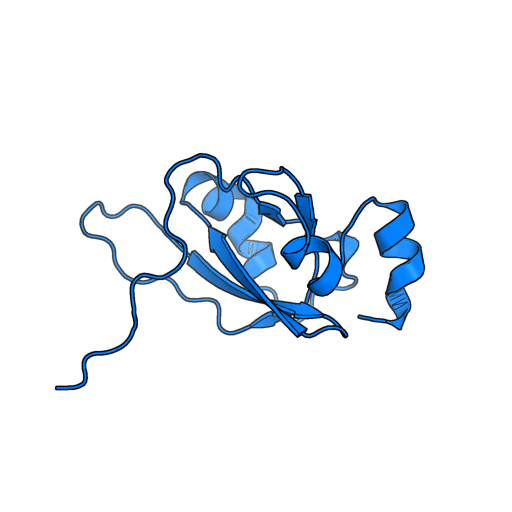0 44.97 93 THR A CA 1
ATOM 747 C C . THR A 1 93 ? -12.636 5.708 -2.044 1.00 44.97 93 THR A C 1
ATOM 749 O O . THR A 1 93 ? -12.965 6.889 -2.080 1.00 44.97 93 THR A O 1
ATOM 752 N N . ALA A 1 94 ? -13.567 4.745 -2.034 1.00 36.91 94 ALA A N 1
ATOM 753 C CA . ALA A 1 94 ? -15.016 4.908 -2.006 1.00 36.91 94 ALA A CA 1
ATOM 754 C C . ALA A 1 94 ? -15.680 4.660 -0.627 1.00 36.91 94 ALA A C 1
ATOM 756 O O . ALA A 1 94 ? -16.898 4.487 -0.556 1.00 36.91 94 ALA A O 1
ATOM 757 N N . ARG A 1 95 ? -14.951 4.702 0.500 1.00 39.47 95 ARG A N 1
ATOM 758 C CA . ARG A 1 95 ? -15.573 4.959 1.819 1.00 39.47 95 ARG A CA 1
ATOM 759 C C . ARG A 1 95 ? -14.951 6.164 2.517 1.00 39.47 95 ARG A C 1
ATOM 761 O O . ARG A 1 95 ? -14.123 6.027 3.407 1.00 39.47 95 ARG A O 1
ATOM 768 N N . GLY A 1 96 ? -15.444 7.336 2.110 1.00 35.78 96 GLY A N 1
ATOM 769 C CA . GLY A 1 96 ? -15.160 8.634 2.716 1.00 35.78 96 GLY A CA 1
ATOM 770 C C . GLY A 1 96 ? -13.932 9.289 2.102 1.00 35.78 96 GLY A C 1
ATOM 771 O O . GLY A 1 96 ? -12.810 8.939 2.440 1.00 35.78 96 GLY A O 1
ATOM 772 N N . GLN A 1 97 ? -14.154 10.250 1.204 1.00 34.00 97 GLN A N 1
ATOM 773 C CA . GLN A 1 97 ? -13.101 11.144 0.735 1.00 34.00 97 GLN A CA 1
ATOM 774 C C . GLN A 1 97 ? -12.338 11.733 1.927 1.00 34.00 97 GLN A C 1
ATOM 776 O O . GLN A 1 97 ? -12.916 12.432 2.758 1.00 34.00 97 GLN A O 1
ATOM 781 N N . SER A 1 98 ? -11.028 11.530 1.945 1.00 30.72 98 SER A N 1
ATOM 782 C CA . SER A 1 98 ? -10.104 12.525 2.481 1.00 30.72 98 SER A CA 1
ATOM 783 C C . SER A 1 98 ? -8.757 12.468 1.751 1.00 30.72 98 SER A C 1
ATOM 785 O O . SER A 1 98 ? -7.755 12.040 2.317 1.00 30.72 98 SER A O 1
ATOM 787 N N . PRO A 1 99 ? -8.687 12.954 0.497 1.00 33.91 99 PRO A N 1
ATOM 788 C CA . PRO A 1 99 ? -7.439 13.475 -0.033 1.00 33.91 99 PRO A CA 1
ATOM 789 C C . PRO A 1 99 ? -7.193 14.852 0.602 1.00 33.91 99 PRO A C 1
ATOM 791 O O . PRO A 1 99 ? -7.941 15.798 0.373 1.00 33.91 99 PRO A O 1
ATOM 794 N N . GLY A 1 100 ? -6.153 14.969 1.427 1.00 25.98 100 GLY A N 1
ATOM 795 C CA . GLY A 1 100 ? -5.576 16.267 1.787 1.00 25.98 100 GLY A CA 1
ATOM 796 C C . GLY A 1 100 ? -6.358 17.114 2.797 1.00 25.98 100 GLY A C 1
ATOM 797 O O . GLY A 1 100 ? -6.819 18.206 2.478 1.00 25.98 100 GLY A O 1
ATOM 798 N N . ALA A 1 101 ? -6.359 16.716 4.071 1.00 24.83 101 ALA A N 1
ATOM 799 C CA . ALA A 1 101 ? -6.365 17.716 5.139 1.00 24.83 101 ALA A CA 1
ATOM 800 C C . ALA A 1 101 ? -4.936 18.254 5.296 1.00 24.83 101 ALA A C 1
ATOM 802 O O . ALA A 1 101 ? -4.139 17.743 6.077 1.00 24.83 101 ALA A O 1
ATOM 803 N N . LEU A 1 102 ? -4.621 19.246 4.462 1.00 29.05 102 LEU A N 1
ATOM 804 C CA . LEU A 1 102 ? -3.743 20.381 4.731 1.00 29.05 102 LEU A CA 1
ATOM 805 C C . LEU A 1 102 ? -2.965 20.292 6.068 1.00 29.05 102 LEU A C 1
ATOM 807 O O . LEU A 1 102 ? -3.350 20.895 7.070 1.00 29.05 102 LEU A O 1
ATOM 811 N N . LEU A 1 103 ? -1.816 19.611 6.082 1.00 27.06 103 LEU A N 1
ATOM 812 C CA . LEU A 1 103 ? -0.791 19.821 7.112 1.00 27.06 103 LEU A CA 1
ATOM 813 C C . LEU A 1 103 ? -0.058 21.136 6.807 1.00 27.06 103 LEU A C 1
ATOM 815 O O . LEU A 1 103 ? 1.122 21.180 6.479 1.00 27.06 103 LEU A O 1
ATOM 819 N N . SER A 1 104 ? -0.801 22.235 6.909 1.00 26.95 104 SER A N 1
ATOM 820 C CA . SER A 1 104 ? -0.262 23.568 7.119 1.00 26.95 104 SER A CA 1
ATOM 821 C C . SER A 1 104 ? -1.119 24.258 8.167 1.00 26.95 104 SER A C 1
ATOM 823 O O . SER A 1 104 ? -2.175 24.813 7.875 1.00 26.95 104 SER A O 1
ATOM 825 N N . ARG A 1 105 ? -0.649 24.194 9.411 1.00 24.69 105 ARG A N 1
ATOM 826 C CA . ARG A 1 105 ? -0.552 25.356 10.295 1.00 24.69 105 ARG A CA 1
ATOM 827 C C . ARG A 1 105 ? 0.424 25.010 11.409 1.00 24.69 105 ARG A C 1
ATOM 829 O O . ARG A 1 105 ? 0.101 24.293 12.351 1.00 24.69 105 ARG A O 1
ATOM 836 N N . LYS A 1 106 ? 1.636 25.541 11.242 1.00 28.61 106 LYS A N 1
ATOM 837 C CA . LYS A 1 106 ? 2.572 25.809 12.330 1.00 28.61 106 LYS A CA 1
ATOM 838 C C . LYS A 1 106 ? 1.816 26.476 13.485 1.00 28.61 106 LYS A C 1
ATOM 840 O O . LYS A 1 106 ? 1.028 27.397 13.252 1.00 28.61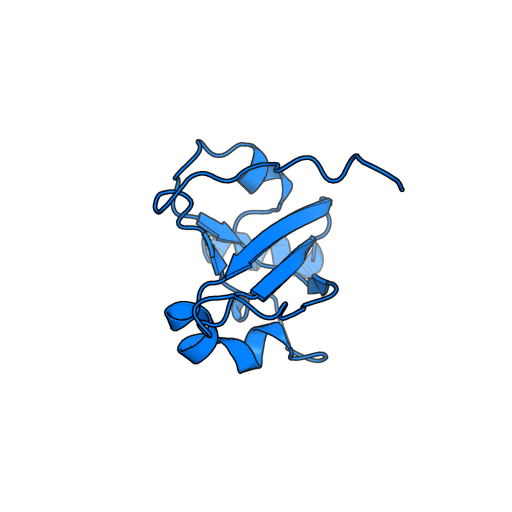 106 LYS A O 1
ATOM 845 N N . ARG A 1 107 ? 2.095 26.036 14.702 1.00 31.95 107 ARG A N 1
ATOM 846 C CA . ARG A 1 107 ? 2.208 26.935 15.845 1.00 31.95 107 ARG A CA 1
ATOM 847 C C . ARG A 1 107 ? 3.654 26.893 16.295 1.00 31.95 107 ARG A C 1
ATOM 849 O O . ARG A 1 107 ? 4.240 25.793 16.189 1.00 31.95 107 ARG A O 1
#

Sequence (107 aa):
MAYYREELRRHHVLSTAEAHAMPAGAVINVAGLAIRPHRPPTRSGRTVVFFSLEDEHGMLDITTFEDVYQRYGKVIYRRDAPAPSERIIRDNTARGQSPGALLSRKR

Secondary structure (DSSP, 8-state):
-GGGHHHHHHTTEEPHHHHHTSPTT--EEE--EEEEEE----TT---EEEEEEEETTEEEEEEEEHHHHHHHHHHHT-SS--SGGG--EEE-TTSS--S--------